Protein AF-A0A9N7KQI5-F1 (afdb_monomer)

Nearest PDB structures (foldseek):
  9jxc-assembly2_D  TM=4.356E-01  e=1.086E+00  Acinetobacter baumannii
  6u3y-assembly1_A  TM=4.901E-01  e=1.236E+00  Staphylococcus aureus
  6yfo-assembly1_AA  TM=3.344E-01  e=9.539E-01  Leviviridae sp.
  6hiv-assembly1_BN  TM=3.093E-01  e=9.835E+00  Trypanosoma brucei brucei

Foldseek 3Di:
DAFVPGRQDPVNVVVLCVPQPCVLQVVDKDKDKDWDWDQDPVRDIDIDIDIDIGGDDDPDPSSVVSVVRSQVCCCVVRVNPGDDDDDDDDDDDD

Structure (mmCIF, N/CA/C/O backbone):
data_AF-A0A9N7KQI5-F1
#
_entry.id   AF-A0A9N7KQI5-F1
#
loop_
_atom_site.group_PDB
_atom_site.id
_atom_site.type_symbol
_atom_site.label_atom_id
_atom_site.label_alt_id
_atom_site.label_comp_id
_atom_site.label_asym_id
_atom_site.label_entity_id
_atom_site.label_seq_id
_atom_site.pdbx_PDB_ins_code
_atom_site.Cartn_x
_atom_site.Cartn_y
_atom_site.Cartn_z
_atom_site.occupancy
_atom_site.B_iso_or_equiv
_atom_site.auth_seq_id
_atom_site.auth_comp_id
_atom_site.auth_asym_id
_atom_site.auth_atom_id
_atom_site.pdbx_PDB_model_num
ATOM 1 N N . MET A 1 1 ? -5.985 -0.287 8.437 1.00 84.62 1 MET A N 1
ATOM 2 C CA . MET A 1 1 ? -6.263 1.164 8.287 1.00 84.62 1 MET A CA 1
ATOM 3 C C . MET A 1 1 ? -6.554 1.824 9.632 1.00 84.62 1 MET A C 1
ATOM 5 O O . MET A 1 1 ? -6.813 3.019 9.647 1.00 84.62 1 MET A O 1
ATOM 9 N N . ALA A 1 2 ? -6.515 1.108 10.762 1.00 84.69 2 ALA A N 1
ATOM 10 C CA . ALA A 1 2 ? -6.499 1.756 12.069 1.00 84.69 2 ALA A CA 1
ATOM 11 C C . ALA A 1 2 ? -5.243 2.624 12.246 1.00 84.69 2 ALA A C 1
ATOM 13 O O . ALA A 1 2 ? -4.243 2.415 11.567 1.00 84.69 2 ALA A O 1
ATOM 14 N N . LYS A 1 3 ? -5.302 3.592 13.155 1.00 86.50 3 LYS A N 1
ATOM 15 C CA . LYS A 1 3 ? -4.162 4.343 13.699 1.00 86.50 3 LYS A CA 1
ATOM 16 C C . LYS A 1 3 ? -4.559 4.880 15.082 1.00 86.50 3 LYS A C 1
ATOM 18 O O . LYS A 1 3 ? -5.752 4.914 15.395 1.00 86.50 3 LYS A O 1
ATOM 23 N N . PRO A 1 4 ? -3.627 5.338 15.927 1.00 84.88 4 PRO A N 1
ATOM 24 C CA . PRO A 1 4 ? -3.995 5.995 17.178 1.00 84.88 4 PRO A CA 1
ATOM 25 C C . PRO A 1 4 ? -4.946 7.172 16.928 1.00 84.88 4 PRO A C 1
ATOM 27 O O . PRO A 1 4 ? -4.704 8.0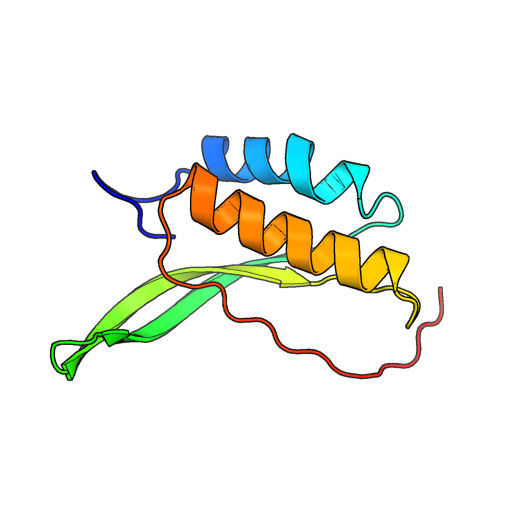09 16.061 1.00 84.88 4 PRO A O 1
ATOM 30 N N . GLY A 1 5 ? -6.061 7.203 17.658 1.00 86.00 5 GLY A N 1
ATOM 31 C CA . GLY A 1 5 ? -7.094 8.230 17.497 1.00 86.00 5 GLY A CA 1
ATOM 32 C C . GLY A 1 5 ? -8.082 8.007 16.344 1.00 86.00 5 GLY A C 1
ATOM 33 O O . GLY A 1 5 ? -8.927 8.870 16.130 1.00 86.00 5 GLY A O 1
ATOM 34 N N . GLY A 1 6 ? -8.031 6.878 15.620 1.00 89.50 6 GLY A N 1
ATOM 35 C CA . GLY A 1 6 ? -9.076 6.525 14.656 1.00 89.50 6 GLY A CA 1
ATOM 36 C C . GLY A 1 6 ? -8.610 5.635 13.508 1.00 89.50 6 GLY A C 1
ATOM 37 O O . GLY A 1 6 ? -8.002 4.585 13.702 1.00 89.50 6 GLY A O 1
ATOM 38 N N . THR A 1 7 ? -8.936 6.045 12.286 1.00 91.06 7 THR A N 1
ATOM 39 C CA . THR A 1 7 ? -8.539 5.352 11.055 1.00 91.06 7 THR A CA 1
ATOM 40 C C . THR A 1 7 ? -7.808 6.313 10.127 1.00 91.06 7 THR A C 1
ATOM 42 O O . THR A 1 7 ? -8.002 7.526 10.198 1.00 91.06 7 THR A O 1
AT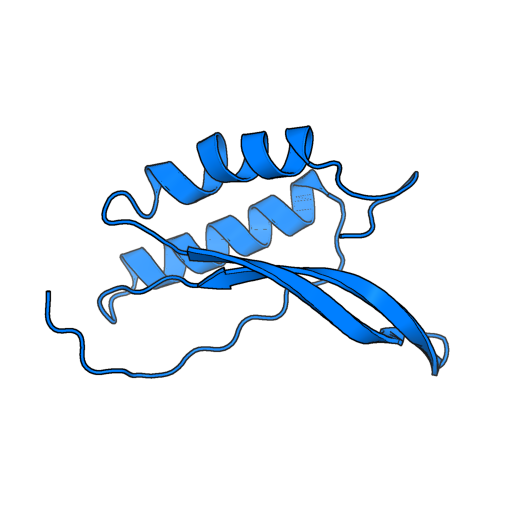OM 45 N N . VAL A 1 8 ? -6.920 5.775 9.295 1.00 93.06 8 VAL A N 1
ATOM 46 C CA . VAL A 1 8 ? -6.304 6.504 8.187 1.00 93.06 8 VAL A CA 1
ATOM 47 C C . VAL A 1 8 ? -7.424 6.940 7.249 1.00 93.06 8 VAL A C 1
ATOM 49 O O . VAL A 1 8 ? -8.144 6.101 6.704 1.00 93.06 8 VAL A O 1
ATOM 52 N N . SER A 1 9 ? -7.593 8.251 7.106 1.00 93.88 9 SER A N 1
ATOM 53 C CA . SER A 1 9 ? -8.587 8.829 6.204 1.00 93.88 9 SER A CA 1
ATOM 54 C C . SER A 1 9 ? -8.194 8.629 4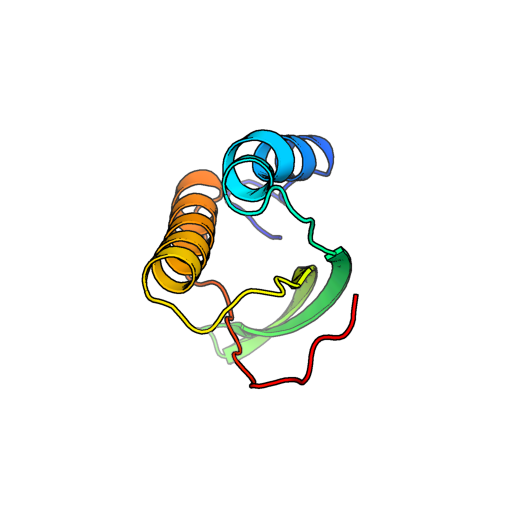.739 1.00 93.88 9 SER A C 1
ATOM 56 O O . SER A 1 9 ? -7.039 8.346 4.419 1.00 93.88 9 SER A O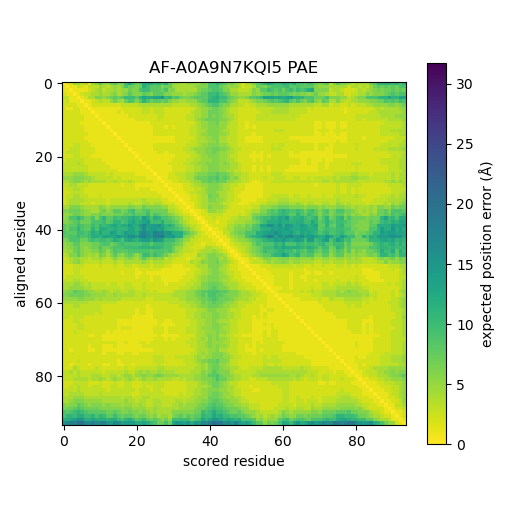 1
ATOM 58 N N . GLU A 1 10 ? -9.149 8.812 3.829 1.00 93.06 10 GLU A N 1
ATOM 59 C CA . GLU A 1 10 ? -8.882 8.724 2.390 1.00 93.06 10 GLU A CA 1
ATOM 60 C C . GLU A 1 10 ? -7.862 9.772 1.927 1.00 93.06 10 GLU A C 1
ATOM 62 O O . GLU A 1 10 ? -6.899 9.421 1.259 1.00 93.06 10 GLU A O 1
ATOM 67 N N . ALA A 1 11 ? -7.975 11.018 2.397 1.00 95.94 11 ALA A N 1
ATOM 68 C CA . ALA A 1 11 ? -7.017 12.073 2.065 1.00 95.94 11 ALA A CA 1
ATOM 69 C C . ALA A 1 11 ? -5.591 11.772 2.565 1.00 95.94 11 ALA A C 1
ATOM 71 O O . ALA A 1 11 ? -4.614 12.033 1.864 1.00 95.94 11 ALA A O 1
ATOM 72 N N . GLU A 1 12 ? -5.451 11.206 3.768 1.00 96.62 12 GLU A N 1
ATOM 73 C CA . GLU A 1 12 ? -4.143 10.795 4.294 1.00 96.62 12 GLU A CA 1
ATOM 74 C C . GLU A 1 12 ? -3.550 9.626 3.512 1.00 96.62 12 GLU A C 1
ATOM 76 O O . GLU A 1 12 ? -2.345 9.593 3.259 1.00 96.62 12 GLU A O 1
ATOM 81 N N . TRP A 1 13 ? -4.395 8.668 3.129 1.00 96.00 13 TRP A N 1
ATOM 82 C CA . TRP A 1 13 ? -3.990 7.556 2.286 1.00 96.00 13 TRP A CA 1
ATOM 83 C C . TRP A 1 13 ? -3.523 8.045 0.913 1.00 96.00 13 TRP A C 1
ATOM 85 O O . TRP A 1 13 ? -2.438 7.672 0.471 1.00 96.00 13 TRP A O 1
ATOM 95 N N . ASP A 1 14 ? -4.292 8.916 0.264 1.00 96.69 14 ASP A N 1
ATOM 96 C CA . ASP A 1 14 ? -3.955 9.456 -1.051 1.00 96.69 14 ASP A CA 1
ATOM 97 C C . ASP A 1 14 ? -2.650 10.254 -1.001 1.00 96.69 14 ASP A C 1
ATOM 99 O O . ASP A 1 14 ? -1.772 10.065 -1.846 1.00 96.69 14 ASP A O 1
ATOM 103 N N . ALA A 1 15 ? -2.459 11.072 0.038 1.00 97.94 15 ALA A N 1
ATOM 104 C CA . ALA A 1 15 ? -1.200 11.774 0.264 1.00 97.94 15 ALA A CA 1
ATOM 105 C C . ALA A 1 15 ? -0.023 10.799 0.439 1.00 97.94 15 ALA A C 1
ATOM 107 O O . ALA A 1 15 ? 1.042 11.002 -0.152 1.00 97.94 15 ALA A O 1
ATOM 108 N N . PHE A 1 16 ? -0.202 9.716 1.202 1.00 98.00 16 PHE A N 1
ATOM 109 C CA . PHE A 1 16 ? 0.816 8.675 1.353 1.00 98.00 16 PHE A CA 1
ATOM 110 C C . PHE A 1 16 ? 1.147 8.001 0.014 1.00 98.00 16 PHE A C 1
ATOM 112 O O . PHE A 1 16 ? 2.320 7.826 -0.315 1.00 98.00 16 PHE A O 1
ATOM 119 N N . VAL A 1 17 ? 0.141 7.678 -0.802 1.00 97.81 17 VAL A N 1
ATOM 120 C CA . VAL A 1 17 ? 0.355 7.093 -2.132 1.00 97.81 17 VAL A CA 1
ATOM 121 C C . VAL A 1 17 ? 1.161 8.039 -3.024 1.00 97.81 17 VAL A C 1
ATOM 123 O O . VAL A 1 17 ? 2.154 7.615 -3.617 1.00 97.81 17 VAL A O 1
ATOM 126 N N . GLN A 1 18 ? 0.787 9.317 -3.086 1.00 97.81 18 GLN A N 1
ATOM 127 C CA . GLN A 1 18 ? 1.461 10.297 -3.943 1.00 97.81 18 GLN A CA 1
ATOM 128 C C . GLN A 1 18 ? 2.907 10.576 -3.518 1.00 97.81 18 GLN A C 1
ATOM 130 O O . GLN A 1 18 ? 3.766 10.814 -4.363 1.00 97.81 18 GLN A O 1
ATOM 135 N N . THR A 1 19 ? 3.194 10.536 -2.218 1.00 97.88 19 THR A N 1
ATOM 136 C CA . THR A 1 19 ? 4.509 10.922 -1.681 1.00 97.88 19 THR A CA 1
ATOM 137 C C . THR A 1 19 ? 5.456 9.742 -1.482 1.00 97.88 19 THR A C 1
ATOM 139 O O . THR A 1 19 ? 6.661 9.890 -1.675 1.00 97.88 19 THR A O 1
ATOM 142 N N . SER A 1 20 ? 4.936 8.565 -1.122 1.00 97.94 20 SER A N 1
ATOM 143 C CA . SER A 1 20 ? 5.743 7.387 -0.789 1.00 97.94 20 SER A CA 1
ATOM 144 C C . SER A 1 20 ? 5.729 6.327 -1.891 1.00 97.94 20 SER A C 1
ATOM 146 O O . SER A 1 20 ? 6.771 5.730 -2.180 1.00 97.94 20 SER A O 1
ATOM 148 N N . VAL A 1 21 ? 4.580 6.088 -2.530 1.00 98.06 21 VAL A N 1
ATOM 149 C CA . VAL A 1 21 ? 4.410 4.965 -3.468 1.00 98.06 21 VAL A CA 1
ATOM 150 C C . VAL A 1 21 ? 4.744 5.374 -4.899 1.00 98.06 21 VAL A C 1
ATOM 152 O O . VAL A 1 21 ? 5.635 4.782 -5.510 1.00 98.06 21 VAL A O 1
ATOM 155 N N . ALA A 1 22 ? 4.073 6.402 -5.424 1.00 97.81 22 ALA A N 1
ATOM 156 C CA . ALA A 1 22 ? 4.178 6.792 -6.829 1.00 97.81 22 ALA A CA 1
ATOM 157 C C . ALA A 1 22 ? 5.613 7.122 -7.291 1.00 97.81 22 ALA A C 1
ATOM 159 O O . ALA A 1 22 ? 6.014 6.621 -8.341 1.00 97.81 22 ALA A O 1
ATOM 160 N N . PRO A 1 23 ? 6.455 7.836 -6.512 1.00 97.81 23 PRO A N 1
ATOM 161 C CA . PRO A 1 23 ? 7.837 8.109 -6.920 1.00 97.81 23 PRO A CA 1
ATOM 162 C C . PRO A 1 23 ? 8.723 6.856 -6.995 1.00 97.81 23 PRO A C 1
ATOM 164 O O . PRO A 1 23 ? 9.765 6.866 -7.649 1.00 97.81 23 PRO A O 1
ATOM 167 N N . ARG A 1 24 ? 8.341 5.775 -6.301 1.00 97.81 24 ARG A N 1
ATOM 168 C CA . ARG A 1 24 ? 9.099 4.516 -6.238 1.00 97.81 24 ARG A CA 1
ATOM 169 C C . ARG A 1 24 ? 8.674 3.507 -7.301 1.00 97.81 24 ARG A C 1
ATOM 171 O O . ARG A 1 24 ? 9.491 2.672 -7.683 1.00 97.81 24 ARG A O 1
ATOM 178 N N . PHE A 1 25 ? 7.431 3.599 -7.769 1.00 96.81 25 PHE A N 1
ATOM 179 C CA . PHE A 1 25 ? 6.840 2.727 -8.785 1.00 96.81 25 PHE A CA 1
ATOM 180 C C . PHE A 1 25 ? 6.180 3.569 -9.892 1.00 96.81 25 PHE A C 1
ATOM 182 O O . PHE A 1 25 ? 4.954 3.570 -10.012 1.00 96.81 25 PHE A O 1
ATOM 189 N N . PRO A 1 26 ? 6.980 4.307 -10.689 1.00 95.00 26 PRO A N 1
ATOM 190 C CA . PRO A 1 26 ? 6.465 5.230 -11.704 1.00 95.00 26 PRO A CA 1
ATOM 191 C C . PRO A 1 26 ? 5.753 4.523 -12.863 1.00 95.00 26 PRO A C 1
ATOM 193 O O . PRO A 1 26 ? 4.880 5.116 -13.488 1.00 95.00 2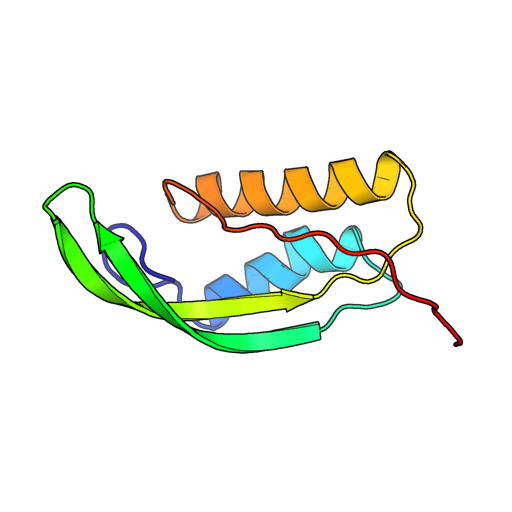6 PRO A O 1
ATOM 196 N N . ASP A 1 27 ? 6.087 3.255 -13.118 1.00 91.94 27 ASP A N 1
ATOM 197 C CA . ASP A 1 27 ? 5.459 2.442 -14.167 1.00 91.94 27 ASP A CA 1
ATOM 198 C C . ASP A 1 27 ? 4.013 2.046 -13.819 1.00 91.94 27 ASP A C 1
ATOM 200 O O . ASP A 1 27 ? 3.260 1.592 -14.677 1.00 91.94 27 ASP A O 1
ATOM 204 N N . GLY A 1 28 ? 3.614 2.233 -12.558 1.00 92.75 28 GLY A N 1
ATOM 205 C CA . GLY A 1 28 ? 2.258 2.013 -12.084 1.00 92.75 28 GLY A CA 1
ATOM 206 C C . GLY A 1 28 ? 2.153 0.985 -10.963 1.00 92.75 28 GLY A C 1
ATOM 207 O O . GLY A 1 28 ? 3.080 0.248 -10.625 1.00 92.75 28 GLY A O 1
ATOM 208 N N . PHE A 1 29 ? 0.977 0.976 -10.351 1.00 96.81 29 PHE A N 1
ATOM 209 C CA . PHE A 1 29 ? 0.578 0.080 -9.275 1.00 96.81 29 PHE A CA 1
ATOM 210 C C . PHE A 1 29 ? -0.950 0.074 -9.187 1.00 96.81 29 PHE A C 1
ATOM 212 O O . PHE A 1 29 ? -1.626 0.928 -9.764 1.00 96.81 29 PHE A O 1
ATOM 219 N N . THR A 1 30 ? -1.514 -0.878 -8.453 1.00 96.12 30 THR A N 1
ATOM 220 C CA . THR A 1 30 ? -2.965 -0.949 -8.241 1.00 96.12 30 THR A CA 1
ATOM 221 C C . THR A 1 30 ? -3.271 -0.923 -6.754 1.00 96.12 30 THR A C 1
ATOM 223 O O . THR A 1 30 ? -2.592 -1.583 -5.968 1.00 96.12 30 THR A O 1
ATOM 226 N N . VAL A 1 31 ? -4.303 -0.173 -6.365 1.00 96.56 31 VAL A N 1
ATOM 227 C CA . VAL A 1 31 ? -4.806 -0.127 -4.989 1.00 96.56 31 VAL A CA 1
ATOM 228 C C . VAL A 1 31 ? -6.294 -0.439 -4.976 1.00 96.56 31 VAL A C 1
ATOM 230 O O . VAL A 1 31 ? -7.037 0.073 -5.808 1.00 96.56 31 VAL A O 1
ATOM 233 N N . TRP A 1 32 ? -6.747 -1.236 -4.010 1.00 95.12 32 TRP A N 1
ATOM 234 C CA . TRP A 1 32 ? -8.174 -1.464 -3.779 1.00 95.12 32 TRP A CA 1
ATOM 235 C C . TRP A 1 32 ? -8.511 -1.559 -2.286 1.00 95.12 32 TRP A C 1
ATOM 237 O O . TRP A 1 32 ? -7.656 -1.934 -1.473 1.00 95.12 32 TRP A O 1
ATOM 247 N N . PRO A 1 33 ? -9.746 -1.193 -1.891 1.00 93.88 33 PRO A N 1
ATOM 248 C CA . PRO A 1 33 ? -10.233 -1.443 -0.544 1.00 93.88 33 PRO A CA 1
ATOM 249 C C . PRO A 1 33 ? -10.457 -2.943 -0.320 1.00 93.88 33 PRO A C 1
ATOM 251 O O . PRO A 1 33 ? -10.872 -3.677 -1.213 1.00 93.88 33 PRO A O 1
ATOM 254 N N . ALA A 1 34 ? -10.200 -3.389 0.901 1.00 91.94 34 ALA A N 1
ATOM 255 C CA . ALA A 1 34 ? -10.455 -4.742 1.363 1.00 91.94 34 ALA A CA 1
ATOM 256 C C . ALA A 1 34 ? -10.899 -4.720 2.831 1.00 91.94 34 ALA A C 1
ATOM 258 O O . ALA A 1 34 ? -10.780 -3.709 3.530 1.00 91.94 34 ALA A O 1
ATOM 259 N N . SER A 1 35 ? -11.372 -5.859 3.322 1.00 88.75 35 SER A N 1
ATOM 260 C CA . SER A 1 35 ? -11.621 -6.080 4.745 1.00 88.75 35 SER A CA 1
ATOM 261 C C . SER A 1 35 ? -10.770 -7.249 5.209 1.00 88.75 35 SER A C 1
ATOM 263 O O . SER A 1 35 ? -10.815 -8.328 4.623 1.00 88.75 35 SER A O 1
ATOM 265 N N . GLY A 1 36 ? -9.961 -7.006 6.233 1.00 83.19 36 GLY A N 1
ATOM 266 C CA . GLY A 1 36 ? -9.146 -8.026 6.872 1.00 83.19 36 GLY A CA 1
ATOM 267 C C . GLY A 1 36 ? -9.777 -8.452 8.186 1.00 83.19 36 GLY A C 1
ATOM 268 O O . GLY A 1 36 ? -10.398 -7.642 8.872 1.00 83.19 36 GLY A O 1
ATOM 269 N N . GLN A 1 37 ? -9.585 -9.716 8.548 1.00 83.50 37 GLN A N 1
ATOM 270 C CA . GLN A 1 37 ? -9.819 -10.193 9.903 1.00 83.50 37 GLN A CA 1
ATOM 271 C C . GLN A 1 37 ? -8.521 -10.756 10.451 1.00 83.50 37 GLN A C 1
ATOM 273 O O . GLN A 1 37 ? -7.863 -11.566 9.798 1.00 83.50 37 GLN A O 1
ATOM 278 N N . TRP A 1 38 ? -8.157 -10.344 11.657 1.00 77.25 38 TRP A N 1
ATOM 279 C CA . TRP A 1 38 ? -6.993 -10.889 12.338 1.00 77.25 38 TRP A CA 1
ATOM 280 C C . TRP A 1 38 ? -7.259 -11.078 13.813 1.00 77.25 38 TRP A C 1
ATOM 282 O O . TRP A 1 38 ? -8.134 -10.456 14.413 1.00 77.25 38 TRP A O 1
ATOM 292 N N . ARG A 1 39 ? 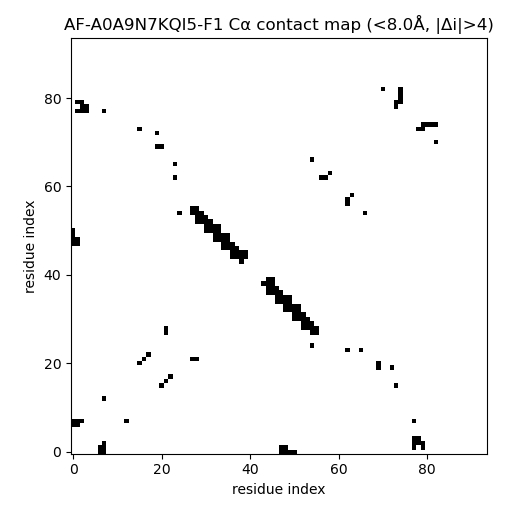-6.465 -11.962 14.405 1.00 79.19 39 ARG A N 1
ATOM 293 C CA . ARG A 1 39 ? -6.458 -12.180 15.840 1.00 79.19 39 ARG A CA 1
ATOM 294 C C . ARG A 1 39 ? -5.454 -11.221 16.467 1.00 79.19 39 ARG A C 1
ATOM 296 O O . ARG A 1 39 ? -4.258 -11.355 16.228 1.00 79.19 39 ARG A O 1
ATOM 303 N N . GLY A 1 40 ? -5.942 -10.255 17.239 1.00 72.31 40 GLY A N 1
ATOM 304 C CA . GLY A 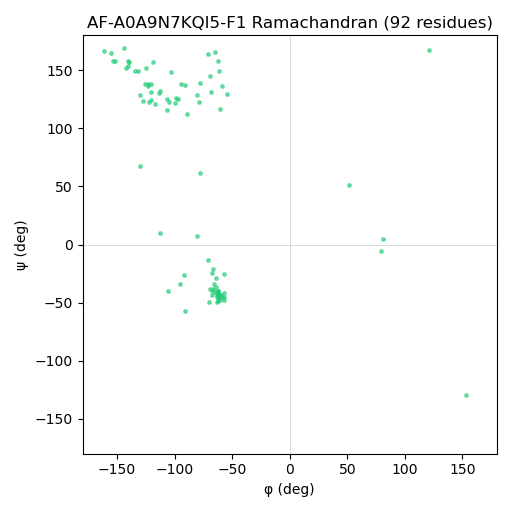1 40 ? -5.087 -9.371 18.028 1.00 72.31 40 GLY A CA 1
ATOM 305 C C . GLY A 1 40 ? -4.340 -10.141 19.120 1.00 72.31 40 GLY A C 1
ATOM 306 O O . GLY A 1 40 ? -4.712 -11.264 19.467 1.00 72.31 40 GLY A O 1
ATOM 307 N N . ALA A 1 41 ? -3.315 -9.522 19.712 1.00 74.81 41 ALA A N 1
ATOM 308 C CA . ALA A 1 41 ? -2.511 -10.137 20.778 1.00 74.81 41 ALA A CA 1
ATOM 309 C C . ALA A 1 41 ? -3.345 -10.575 22.002 1.00 74.81 41 ALA A C 1
ATOM 311 O O . ALA A 1 41 ? -2.988 -11.513 22.705 1.00 74.81 41 ALA A O 1
ATOM 312 N N . ASN A 1 42 ? -4.502 -9.944 22.222 1.00 80.75 42 ASN A N 1
ATOM 313 C CA . ASN A 1 42 ? -5.476 -10.301 23.257 1.00 80.75 42 ASN A CA 1
ATOM 314 C C . ASN A 1 42 ? -6.394 -11.489 22.883 1.00 80.75 42 ASN A C 1
ATOM 316 O O . ASN A 1 42 ? -7.372 -11.754 23.580 1.00 80.75 42 ASN A O 1
ATOM 320 N N . GLY A 1 43 ? -6.143 -12.162 21.757 1.00 83.06 43 GLY A N 1
ATOM 321 C CA . GLY A 1 43 ? -6.913 -13.307 21.275 1.00 83.06 43 GLY A CA 1
ATOM 322 C C . GLY A 1 43 ? -8.233 -12.963 20.578 1.00 83.06 43 GLY A C 1
ATOM 323 O O . GLY A 1 43 ? -8.861 -13.869 20.021 1.00 83.06 43 GLY A O 1
ATOM 324 N N . LYS A 1 44 ? -8.655 -11.690 20.552 1.00 83.75 44 LYS A N 1
ATOM 325 C CA . LYS A 1 44 ? -9.899 -11.261 19.895 1.00 83.75 44 LYS A CA 1
ATOM 326 C C . LYS A 1 44 ? -9.715 -11.167 18.385 1.00 83.75 44 LYS A C 1
ATOM 328 O O . LYS A 1 44 ? -8.692 -10.679 17.911 1.00 83.75 44 LYS A O 1
ATOM 333 N N . VAL A 1 45 ? -10.722 -11.616 17.636 1.00 80.56 45 VAL A N 1
ATOM 334 C CA . VAL A 1 45 ? -10.794 -11.372 16.192 1.00 80.56 45 VAL A CA 1
ATOM 335 C C . VAL A 1 45 ? -11.296 -9.951 15.983 1.00 80.56 45 VAL A C 1
ATOM 337 O O . VAL A 1 45 ? -12.364 -9.593 16.477 1.00 80.56 45 VAL A O 1
ATOM 340 N N . VAL A 1 46 ? -10.515 -9.149 15.271 1.00 79.00 46 VAL A N 1
ATOM 341 C CA . VAL A 1 46 ? -10.869 -7.787 14.881 1.00 79.00 46 VAL A CA 1
ATOM 342 C C . VAL A 1 46 ? -11.033 -7.773 13.370 1.00 79.00 46 VAL A C 1
ATOM 344 O O . VAL A 1 46 ? -10.206 -8.328 12.646 1.00 79.00 46 VAL A O 1
ATOM 347 N N . SER A 1 47 ? -12.130 -7.177 12.908 1.00 80.81 47 SER A N 1
ATOM 348 C CA . SER A 1 47 ? -12.347 -6.882 11.497 1.00 80.81 47 SER A CA 1
ATOM 349 C C . SER A 1 47 ? -11.959 -5.435 11.254 1.00 80.81 47 SER A C 1
ATOM 351 O O . SER A 1 47 ? -12.505 -4.549 11.909 1.00 80.81 47 SER A O 1
ATOM 353 N N . GLU A 1 48 ? -11.071 -5.180 10.300 1.00 81.88 48 GLU A N 1
ATOM 354 C CA . GLU A 1 48 ? -10.699 -3.811 9.954 1.00 81.88 48 GLU A CA 1
ATOM 355 C C . GLU A 1 48 ? -10.666 -3.561 8.451 1.00 81.88 48 GLU A C 1
ATOM 357 O O . GLU A 1 48 ? -10.314 -4.417 7.628 1.00 81.88 48 GLU A O 1
ATOM 362 N N . ALA A 1 49 ? -10.968 -2.310 8.110 1.00 87.44 49 ALA A N 1
ATOM 363 C CA . ALA A 1 49 ? -10.732 -1.780 6.784 1.00 87.44 49 ALA A CA 1
ATOM 364 C C . ALA A 1 49 ? -9.239 -1.874 6.431 1.00 87.44 49 ALA A C 1
ATOM 366 O O . ALA A 1 49 ? -8.345 -1.555 7.224 1.00 87.44 49 ALA A O 1
ATOM 367 N N . THR A 1 50 ? -8.978 -2.310 5.207 1.00 90.19 50 THR A N 1
ATOM 368 C CA . THR A 1 50 ? -7.646 -2.536 4.651 1.00 90.19 50 THR A CA 1
ATOM 369 C C . THR A 1 50 ? -7.563 -1.887 3.272 1.00 90.19 50 THR A C 1
ATOM 371 O O . THR A 1 50 ? -8.557 -1.799 2.554 1.00 90.19 50 THR A O 1
ATOM 374 N N . ARG A 1 51 ? -6.372 -1.430 2.886 1.00 94.19 51 ARG A N 1
ATOM 375 C CA . ARG A 1 51 ? -6.035 -1.118 1.494 1.00 94.19 51 ARG A CA 1
ATOM 376 C C . ARG A 1 51 ? -4.983 -2.122 1.064 1.00 94.19 51 ARG A C 1
ATOM 378 O O . ARG A 1 51 ? -4.011 -2.336 1.787 1.00 94.19 51 ARG A O 1
ATOM 385 N N . VAL A 1 52 ? -5.200 -2.751 -0.080 1.00 95.75 52 VAL A N 1
ATOM 386 C CA . VAL A 1 52 ? -4.210 -3.636 -0.690 1.00 95.75 52 VAL A CA 1
ATOM 387 C C . VAL A 1 52 ? -3.495 -2.845 -1.768 1.00 95.75 52 VAL A C 1
ATOM 389 O O . VAL A 1 52 ? -4.150 -2.265 -2.627 1.00 95.75 52 VAL A O 1
ATOM 392 N N . LEU A 1 53 ? -2.165 -2.814 -1.697 1.00 97.38 53 LEU A N 1
ATOM 393 C CA . LEU A 1 53 ? -1.286 -2.230 -2.704 1.00 97.38 53 LEU A CA 1
ATOM 394 C C . LEU A 1 53 ? -0.607 -3.370 -3.467 1.00 97.38 53 LEU A C 1
ATOM 396 O O . LEU A 1 53 ? 0.166 -4.131 -2.886 1.00 97.38 53 LEU A O 1
ATOM 400 N N . SER A 1 54 ? -0.898 -3.477 -4.759 1.00 96.94 54 SER A N 1
ATOM 401 C CA . SER A 1 54 ? -0.262 -4.426 -5.668 1.00 96.94 54 SER A CA 1
ATOM 402 C C . SER A 1 54 ? 0.820 -3.731 -6.477 1.00 96.94 54 SER A C 1
ATOM 404 O O . SER A 1 54 ? 0.553 -2.756 -7.183 1.00 96.94 54 SER A O 1
ATOM 406 N N . LEU A 1 55 ? 2.038 -4.252 -6.361 1.00 96.38 55 LEU A N 1
ATOM 407 C CA . LEU A 1 55 ? 3.230 -3.751 -7.030 1.00 96.38 55 LEU A CA 1
ATOM 408 C C . LEU A 1 55 ? 3.743 -4.844 -7.962 1.00 96.38 55 LEU A C 1
ATOM 410 O O . LEU A 1 55 ? 4.079 -5.936 -7.503 1.00 96.38 55 LEU A O 1
ATOM 414 N N . MET A 1 56 ? 3.825 -4.544 -9.256 1.00 93.88 56 MET A N 1
ATOM 415 C CA . MET A 1 56 ? 4.451 -5.422 -10.239 1.00 93.88 56 MET A CA 1
ATOM 416 C C . MET A 1 56 ? 5.814 -4.841 -10.601 1.00 93.88 56 MET A C 1
ATOM 418 O O . MET A 1 56 ? 5.913 -3.681 -10.987 1.00 93.88 56 MET A O 1
ATOM 422 N N . HIS A 1 57 ? 6.880 -5.615 -10.409 1.00 93.44 57 HIS A N 1
ATOM 423 C CA . HIS A 1 57 ? 8.240 -5.136 -10.622 1.00 93.44 57 HIS A CA 1
ATOM 424 C C . HIS A 1 57 ? 9.196 -6.278 -10.967 1.00 93.44 57 HIS A C 1
ATOM 426 O O . HIS A 1 57 ? 8.969 -7.435 -10.612 1.00 93.44 57 HIS A O 1
ATOM 432 N N . ALA A 1 58 ? 10.312 -5.941 -11.615 1.00 92.06 58 ALA A N 1
ATOM 433 C CA . ALA A 1 58 ? 11.384 -6.896 -11.873 1.00 92.06 58 ALA A CA 1
ATOM 434 C C . ALA A 1 58 ? 11.971 -7.449 -10.553 1.00 92.06 58 ALA A C 1
ATOM 436 O O . ALA A 1 58 ? 12.007 -6.729 -9.548 1.00 92.06 58 ALA A O 1
ATOM 437 N N . PRO A 1 59 ? 12.463 -8.703 -10.524 1.00 92.81 59 PRO A N 1
ATOM 438 C CA . PRO A 1 59 ? 12.959 -9.354 -9.309 1.00 92.81 59 PRO A CA 1
ATOM 439 C C . PRO A 1 59 ? 14.372 -8.868 -8.941 1.00 92.81 59 PRO A C 1
ATOM 441 O O . PRO A 1 59 ? 15.325 -9.640 -8.927 1.00 92.81 59 PRO A O 1
ATOM 444 N N . ASN A 1 60 ? 14.514 -7.571 -8.667 1.00 94.94 60 ASN A N 1
ATOM 445 C CA . ASN A 1 60 ? 15.774 -6.926 -8.319 1.00 94.94 60 ASN A CA 1
ATOM 446 C C . ASN A 1 60 ? 15.721 -6.298 -6.915 1.00 94.94 60 ASN A C 1
ATOM 448 O O . ASN A 1 60 ? 14.654 -5.958 -6.396 1.00 94.94 60 ASN A O 1
ATOM 452 N N . GLU A 1 61 ? 16.897 -6.113 -6.309 1.00 96.81 61 GLU A N 1
ATOM 453 C CA . GLU A 1 61 ? 17.008 -5.565 -4.952 1.00 96.81 61 GLU A CA 1
ATOM 454 C C . GLU A 1 61 ? 16.512 -4.122 -4.834 1.00 96.81 61 GLU A C 1
ATOM 456 O O . GLU A 1 61 ? 16.017 -3.736 -3.778 1.00 96.81 61 GLU A O 1
ATOM 461 N N . ARG A 1 62 ? 16.584 -3.321 -5.906 1.00 96.88 62 ARG A N 1
ATOM 462 C CA . ARG A 1 62 ? 16.102 -1.932 -5.886 1.00 96.88 62 ARG A CA 1
ATOM 463 C C . ARG A 1 62 ? 14.594 -1.879 -5.639 1.00 96.88 62 ARG A C 1
ATOM 465 O O . ARG A 1 62 ? 14.149 -1.142 -4.762 1.00 96.88 62 ARG A O 1
ATOM 472 N N . SER A 1 63 ? 13.815 -2.665 -6.378 1.00 96.50 63 SER A N 1
ATOM 473 C CA . SER A 1 63 ? 12.359 -2.722 -6.231 1.00 96.50 63 SER A CA 1
ATOM 474 C C . SER A 1 63 ? 11.943 -3.373 -4.910 1.00 96.50 63 SER A C 1
ATOM 476 O O . SER A 1 63 ? 11.034 -2.886 -4.240 1.00 96.50 63 SER A O 1
ATOM 478 N N . GLU A 1 64 ? 12.656 -4.413 -4.471 1.00 96.56 64 GLU A N 1
ATOM 479 C CA . GLU A 1 64 ? 12.422 -5.029 -3.160 1.00 96.56 64 GLU A CA 1
ATOM 480 C C . GLU A 1 64 ? 12.703 -4.062 -2.001 1.00 96.56 64 GLU A C 1
ATOM 482 O O . GLU A 1 64 ? 11.916 -3.978 -1.054 1.00 96.56 64 GLU A O 1
ATOM 487 N N . ALA A 1 65 ? 13.797 -3.300 -2.074 1.00 97.88 65 ALA A N 1
ATOM 488 C CA . ALA A 1 65 ? 14.114 -2.267 -1.096 1.00 97.88 65 ALA A CA 1
ATOM 489 C C . ALA A 1 65 ? 13.058 -1.154 -1.096 1.00 97.88 65 ALA A C 1
ATOM 491 O O . ALA A 1 65 ? 12.638 -0.724 -0.023 1.00 97.88 65 ALA A O 1
ATOM 492 N N . ALA A 1 66 ? 12.573 -0.740 -2.270 1.00 98.12 66 ALA A N 1
ATOM 493 C CA . ALA A 1 66 ? 11.500 0.241 -2.389 1.00 98.12 66 ALA A CA 1
ATOM 494 C C . ALA A 1 66 ? 10.192 -0.242 -1.737 1.00 98.12 66 ALA A C 1
ATOM 496 O O . ALA A 1 66 ? 9.593 0.493 -0.954 1.00 98.12 66 ALA A O 1
ATOM 497 N N . ALA A 1 67 ? 9.783 -1.493 -1.978 1.00 97.62 67 ALA A N 1
ATOM 498 C CA . ALA A 1 67 ? 8.599 -2.077 -1.345 1.00 97.62 67 ALA A CA 1
ATOM 499 C C . ALA A 1 67 ? 8.740 -2.169 0.188 1.00 97.62 67 ALA A C 1
ATOM 501 O O . ALA A 1 67 ? 7.795 -1.873 0.922 1.00 97.62 67 ALA A O 1
ATOM 502 N N . ARG A 1 68 ? 9.928 -2.538 0.693 1.00 97.50 68 ARG A N 1
ATOM 503 C CA . ARG A 1 68 ? 10.222 -2.536 2.139 1.00 97.50 68 ARG A CA 1
ATOM 504 C C . ARG A 1 68 ? 10.185 -1.125 2.732 1.00 97.50 68 ARG A C 1
ATOM 506 O O . ARG A 1 68 ? 9.650 -0.954 3.825 1.00 97.50 68 ARG A O 1
ATOM 513 N N . ALA A 1 69 ? 10.713 -0.130 2.018 1.00 98.12 69 ALA A N 1
ATOM 514 C CA . ALA A 1 69 ? 10.699 1.265 2.449 1.00 98.12 69 ALA A CA 1
ATOM 515 C C . ALA A 1 69 ? 9.267 1.799 2.577 1.00 98.12 69 ALA A C 1
ATOM 517 O O . ALA A 1 69 ? 8.935 2.354 3.617 1.00 98.12 69 ALA A O 1
ATOM 518 N N . ILE A 1 70 ? 8.397 1.537 1.593 1.00 98.25 70 ILE A N 1
ATOM 519 C CA . ILE A 1 70 ? 6.970 1.903 1.655 1.00 98.25 70 ILE A CA 1
ATOM 520 C C . ILE A 1 70 ? 6.305 1.286 2.889 1.00 98.25 70 ILE A C 1
ATOM 522 O O . ILE A 1 70 ? 5.630 1.981 3.644 1.00 98.25 70 ILE A O 1
ATOM 526 N N . ALA A 1 71 ? 6.515 -0.012 3.135 1.00 97.50 71 ALA A N 1
ATOM 527 C CA . ALA A 1 71 ? 5.942 -0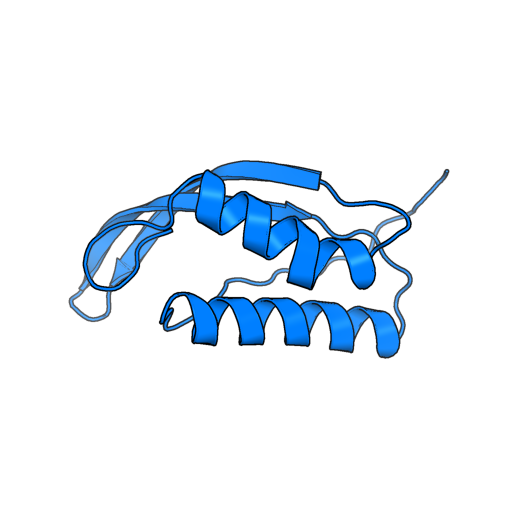.680 4.304 1.00 97.50 71 ALA A CA 1
ATOM 528 C C . ALA A 1 71 ? 6.453 -0.075 5.625 1.00 97.50 71 ALA A C 1
ATOM 530 O O . ALA A 1 71 ? 5.675 0.111 6.561 1.00 97.50 71 ALA A O 1
ATOM 531 N N . SER A 1 72 ? 7.745 0.253 5.704 1.00 97.75 72 SER A N 1
ATOM 532 C CA . SER A 1 72 ? 8.339 0.890 6.883 1.00 97.75 72 SER A CA 1
ATOM 533 C C . SER A 1 72 ? 7.819 2.312 7.098 1.00 97.75 72 SER A C 1
ATOM 535 O O . SER A 1 72 ? 7.504 2.676 8.227 1.00 97.75 72 SER A O 1
ATOM 537 N N . GLU A 1 73 ? 7.705 3.109 6.036 1.00 98.06 73 GLU A N 1
ATOM 538 C CA . GLU A 1 73 ? 7.156 4.465 6.092 1.00 98.06 73 GLU A CA 1
ATOM 539 C C . GLU A 1 73 ? 5.693 4.437 6.529 1.00 98.06 73 GLU A C 1
ATOM 541 O O . GLU A 1 73 ? 5.333 5.153 7.455 1.00 98.06 73 GLU A O 1
ATOM 546 N N . TYR A 1 74 ? 4.875 3.540 5.968 1.00 97.00 74 TYR A N 1
ATOM 547 C CA . TYR A 1 74 ? 3.483 3.372 6.386 1.00 97.00 74 TYR A CA 1
ATOM 548 C C . TYR A 1 74 ? 3.371 3.049 7.884 1.00 97.00 74 TYR A C 1
ATOM 550 O O . TYR A 1 74 ? 2.565 3.651 8.598 1.00 97.00 74 TYR A O 1
ATOM 558 N N . LYS A 1 75 ? 4.214 2.131 8.384 1.00 95.31 75 LYS A N 1
ATOM 559 C CA . LYS A 1 75 ? 4.266 1.798 9.814 1.00 95.31 75 LYS A CA 1
ATOM 560 C C . LYS A 1 75 ? 4.587 3.009 10.678 1.00 95.31 75 LYS A C 1
ATOM 562 O O . LYS A 1 75 ? 3.921 3.205 11.689 1.00 95.31 75 LYS A O 1
ATOM 567 N N . THR A 1 76 ? 5.572 3.811 10.288 1.00 96.31 76 THR A N 1
ATOM 568 C CA . THR A 1 76 ? 5.978 5.000 11.044 1.00 96.31 76 THR A CA 1
ATOM 569 C C . THR A 1 76 ? 4.916 6.099 10.980 1.00 96.31 76 THR A C 1
ATOM 571 O O . THR A 1 76 ? 4.502 6.605 12.019 1.00 96.31 76 THR A O 1
ATOM 574 N N . SER A 1 77 ? 4.426 6.438 9.785 1.00 95.31 77 SER A N 1
ATOM 575 C CA . SER A 1 77 ? 3.471 7.532 9.562 1.00 95.31 77 SER A CA 1
ATOM 576 C C . SER A 1 77 ? 2.119 7.296 10.233 1.00 95.31 77 SER A C 1
ATOM 578 O O . SER A 1 77 ? 1.520 8.237 10.746 1.00 95.31 77 SER A O 1
ATOM 580 N N . PHE A 1 78 ? 1.647 6.047 10.267 1.00 95.06 78 PHE A N 1
ATOM 581 C CA . PHE A 1 78 ? 0.333 5.695 10.822 1.00 95.06 78 PHE A CA 1
ATOM 582 C C . PHE A 1 78 ? 0.409 4.854 12.099 1.00 95.06 78 PHE A C 1
ATOM 584 O O . PHE A 1 78 ? -0.612 4.355 12.572 1.00 95.06 78 PHE A O 1
ATOM 591 N N . GLN A 1 79 ? 1.612 4.712 12.664 1.00 93.19 79 GLN A N 1
ATOM 592 C CA . GLN A 1 79 ? 1.885 3.994 13.913 1.00 93.19 79 GLN A CA 1
ATOM 593 C C . GLN A 1 79 ? 1.294 2.576 13.907 1.00 93.19 79 GLN A C 1
ATOM 595 O O . GLN A 1 79 ? 0.546 2.178 14.798 1.00 93.19 79 GLN A O 1
ATOM 600 N N . GLN A 1 80 ? 1.592 1.823 12.849 1.00 86.81 80 GLN A N 1
ATOM 601 C CA . GLN A 1 80 ? 1.144 0.441 12.691 1.00 86.81 80 GLN A CA 1
ATOM 602 C C . GLN A 1 80 ? 2.207 -0.535 13.181 1.00 86.81 80 GLN A C 1
ATOM 604 O O . GLN A 1 80 ? 3.392 -0.402 12.869 1.00 86.81 80 GLN A O 1
ATOM 609 N N . GLU A 1 81 ? 1.774 -1.574 13.892 1.00 85.19 81 GLU A N 1
ATOM 610 C CA . GLU A 1 81 ? 2.668 -2.627 14.384 1.00 85.19 81 GLU A CA 1
ATOM 611 C C . GLU A 1 81 ? 3.269 -3.448 13.234 1.00 85.19 81 GLU A C 1
ATOM 613 O O . GLU A 1 81 ? 4.453 -3.802 13.250 1.00 85.19 81 GLU A O 1
ATOM 618 N N . ALA A 1 82 ? 2.478 -3.717 12.193 1.00 86.69 82 ALA A N 1
ATOM 619 C CA . ALA A 1 82 ? 2.880 -4.548 11.068 1.00 86.69 82 ALA A CA 1
ATOM 620 C C . ALA A 1 82 ? 2.162 -4.164 9.768 1.00 86.69 82 ALA A C 1
ATOM 622 O O . ALA A 1 82 ? 1.077 -3.590 9.773 1.00 86.69 82 ALA A O 1
ATOM 623 N N . VAL A 1 83 ? 2.782 -4.540 8.649 1.00 91.62 83 VAL A N 1
ATOM 624 C CA . VAL A 1 83 ? 2.185 -4.528 7.311 1.00 91.62 83 VAL A CA 1
ATOM 625 C C . VAL A 1 83 ? 2.381 -5.919 6.731 1.00 91.62 83 VAL A C 1
ATOM 627 O O . VAL A 1 83 ? 3.512 -6.406 6.660 1.00 91.62 83 VAL A O 1
ATOM 630 N N . LEU A 1 84 ? 1.288 -6.571 6.337 1.00 91.00 84 LEU A N 1
ATOM 631 C CA . LEU A 1 84 ? 1.360 -7.856 5.653 1.00 91.00 84 LEU A CA 1
ATOM 632 C C . LEU A 1 84 ? 1.968 -7.656 4.262 1.00 91.00 84 LEU A C 1
ATOM 634 O O . LEU A 1 84 ? 1.522 -6.798 3.502 1.00 91.00 84 LEU A O 1
ATOM 638 N N . ARG A 1 85 ? 2.955 -8.484 3.914 1.00 94.12 85 ARG A N 1
ATOM 639 C CA . ARG A 1 85 ? 3.560 -8.510 2.581 1.00 94.12 85 ARG A CA 1
ATOM 640 C C . ARG A 1 85 ? 3.608 -9.940 2.069 1.00 94.12 85 ARG A C 1
ATOM 642 O O . ARG A 1 85 ? 4.128 -10.821 2.747 1.00 94.12 85 ARG A O 1
ATOM 649 N N . VAL A 1 86 ? 3.106 -10.147 0.857 1.00 94.38 86 VAL A N 1
ATOM 650 C CA . VAL A 1 86 ? 3.186 -11.418 0.131 1.00 94.38 86 VAL A CA 1
ATOM 651 C C . VAL A 1 86 ? 3.935 -11.165 -1.169 1.00 94.38 86 VAL A C 1
ATOM 653 O O . VAL A 1 86 ? 3.722 -10.142 -1.816 1.00 94.38 86 VAL A O 1
ATOM 656 N N . ARG A 1 87 ? 4.823 -12.087 -1.541 1.00 94.88 87 ARG 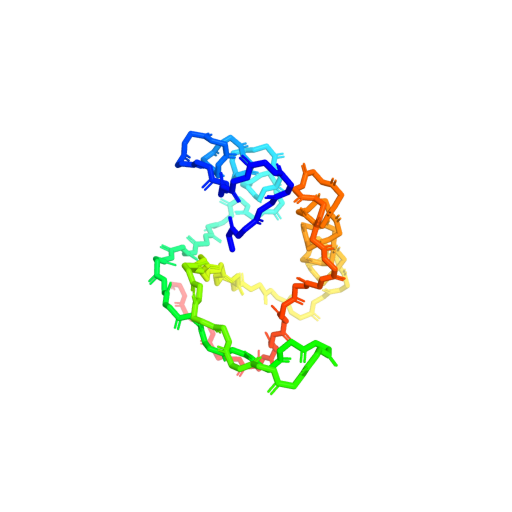A N 1
ATOM 657 C CA . ARG A 1 87 ? 5.571 -12.039 -2.797 1.00 94.88 87 ARG A CA 1
ATOM 658 C C . ARG A 1 87 ? 5.313 -13.315 -3.585 1.00 94.88 87 ARG A C 1
ATOM 660 O O . ARG A 1 87 ? 5.343 -14.404 -3.021 1.00 94.88 87 ARG A O 1
ATOM 667 N N . SER A 1 88 ? 5.097 -13.164 -4.884 1.00 94.75 88 SER A N 1
ATOM 668 C CA . SER A 1 88 ? 5.004 -14.266 -5.840 1.00 94.75 88 SER A CA 1
ATOM 669 C C . SER A 1 88 ? 5.721 -13.882 -7.133 1.00 94.75 88 SER A C 1
ATOM 671 O O . SER A 1 88 ? 5.932 -12.698 -7.399 1.00 94.75 88 SER A O 1
ATOM 673 N N . TYR A 1 89 ? 6.141 -14.880 -7.907 1.00 93.38 89 TYR A N 1
ATOM 674 C CA . TYR A 1 89 ? 6.642 -14.665 -9.262 1.00 93.38 89 TYR A CA 1
ATOM 675 C C . TYR A 1 89 ? 5.477 -14.773 -10.246 1.00 93.38 89 TYR A C 1
ATOM 677 O O . TYR A 1 89 ? 4.650 -15.674 -10.122 1.00 93.38 89 TYR A O 1
ATOM 685 N N . ALA A 1 90 ? 5.432 -13.871 -11.222 1.00 91.31 90 ALA A N 1
ATOM 686 C CA . ALA A 1 90 ? 4.429 -13.855 -12.279 1.00 91.31 90 ALA A CA 1
ATOM 687 C C . ALA A 1 90 ? 5.082 -13.488 -13.617 1.00 91.31 90 ALA A C 1
ATOM 689 O O . ALA A 1 90 ? 6.106 -12.802 -13.647 1.00 91.31 90 ALA A O 1
ATOM 690 N N . CYS A 1 91 ? 4.481 -13.928 -14.722 1.00 89.94 91 CYS A N 1
ATOM 691 C CA . CYS A 1 91 ? 4.847 -13.453 -16.052 1.00 89.94 91 CYS A CA 1
ATOM 692 C C . CYS A 1 91 ? 4.171 -12.106 -16.311 1.00 89.94 91 CYS A C 1
ATOM 694 O O . CYS A 1 91 ? 2.961 -11.968 -16.142 1.00 89.94 91 CYS A O 1
ATOM 696 N N . MET A 1 92 ? 4.963 -11.126 -16.732 1.00 82.50 92 MET A N 1
ATOM 697 C CA . MET A 1 92 ? 4.495 -9.807 -17.143 1.00 82.50 92 MET A CA 1
ATOM 698 C C . MET A 1 92 ? 4.590 -9.709 -18.658 1.00 82.50 92 MET A C 1
ATOM 700 O O . MET A 1 92 ? 5.668 -9.917 -19.211 1.00 82.50 92 MET A O 1
ATOM 704 N N . SER A 1 93 ? 3.479 -9.379 -19.308 1.00 81.81 93 SER A N 1
ATOM 705 C CA . SER A 1 93 ? 3.461 -8.896 -20.686 1.00 81.81 93 SER A CA 1
ATOM 706 C C . SER A 1 93 ? 2.794 -7.532 -20.654 1.00 81.81 93 SER A C 1
ATOM 708 O O . SER A 1 93 ? 1.677 -7.423 -20.147 1.00 81.81 93 SER A O 1
ATOM 710 N N . LEU A 1 94 ? 3.506 -6.517 -21.131 1.00 67.44 94 LEU A N 1
ATOM 711 C CA . LEU A 1 94 ? 2.974 -5.175 -21.354 1.00 67.44 94 LEU A CA 1
ATOM 712 C C . LEU A 1 94 ? 2.558 -5.030 -22.816 1.00 67.44 94 LEU A C 1
ATOM 714 O O . LEU A 1 94 ? 3.208 -5.689 -23.662 1.00 67.44 94 LEU A O 1
#

Secondary structure (DSSP, 8-state):
-EETTEE--HHHHHHHIIIIITTT-TT--EEEEEEEEEE-TTS-EEEEEEEEEE----SSHHHHHHHHHHHHHHHHHHT-S-------------

Solvent-accessible surface area (backbone atoms only — not comparable to full-atom values): 6034 Å² total; per-residue (Å²): 71,68,30,89,97,50,61,66,47,70,70,60,48,50,52,45,40,63,70,54,44,43,80,72,39,75,96,48,70,49,74,47,84,46,76,45,76,46,67,46,97,85,69,47,78,46,79,43,57,33,75,49,77,48,78,78,75,72,101,44,70,68,54,54,50,46,55,52,47,44,50,51,47,51,25,64,78,40,65,40,95,75,72,95,82,86,87,80,90,80,91,84,83,132

Sequence (94 aa):
MAKPGGTVSEAEWDAFVQTSVAPRFPDGFTVWPASGQWRGANGKVVSEATRVLSLMHAPNERSEAAARAIASEYKTSFQQEAVLRVRSYACMSL

pLDDT: mean 91.68, std 6.78, range [67.44, 98.25]

Radius of gyration: 14.35 Å; Cα contacts (8 Å, |Δi|>4): 87; chains: 1; bounding box: 29×27×45 Å

Mean predicted aligned error: 3.97 Å